Protein AF-A0A351VJM4-F1 (afdb_monomer)

pLDDT: mean 87.37, std 18.04, range [36.94, 98.62]

Secondary structure (DSSP, 8-state):
-------------------------PPPP-----HHHHTTT-HHHHHHHHHSSSTTSEEEHHHH--HHHHHHHHHH---BBTTT--B--GGGEEEEEE-SSEEEEEEE-TTTSSEEEBSEEEETTTTEEEE----S-HHHHT-

Radius of gyration: 31.88 Å; Cα contacts (8 Å, |Δi|>4): 190; chains: 1; bounding box: 53×41×110 Å

Mean predicted aligned error: 10.74 Å

Structure (mmCIF, N/CA/C/O backbone):
data_AF-A0A351VJM4-F1
#
_entry.id   AF-A0A351VJM4-F1
#
loop_
_atom_site.group_PDB
_atom_site.id
_atom_site.type_symbol
_atom_site.label_atom_id
_atom_site.label_alt_id
_atom_site.label_comp_id
_atom_site.label_asym_id
_atom_site.label_entity_id
_atom_site.label_seq_id
_atom_site.pdbx_PDB_ins_code
_atom_site.Cartn_x
_atom_site.Cartn_y
_atom_site.Cartn_z
_atom_site.occupancy
_atom_site.B_iso_or_equiv
_atom_site.auth_seq_id
_atom_site.auth_comp_id
_atom_site.auth_asym_id
_atom_site.auth_atom_id
_atom_site.pdbx_PDB_model_num
ATOM 1 N N . MET A 1 1 ? -35.613 25.166 -92.500 1.00 45.28 1 MET A N 1
ATOM 2 C CA . MET A 1 1 ? -34.575 24.267 -93.057 1.00 45.28 1 MET A CA 1
ATOM 3 C C . MET A 1 1 ? -33.289 25.054 -93.283 1.00 45.28 1 MET A C 1
ATOM 5 O O . MET A 1 1 ? -33.292 25.899 -94.163 1.00 45.28 1 MET A O 1
ATOM 9 N N . LYS A 1 2 ? -32.229 24.804 -92.500 1.00 36.94 2 LYS A N 1
ATOM 10 C CA . LYS A 1 2 ? -30.807 24.741 -92.918 1.00 36.94 2 LYS A CA 1
ATOM 11 C C . LYS A 1 2 ? -29.917 24.652 -91.672 1.00 36.94 2 LYS A C 1
ATOM 13 O O . LYS A 1 2 ? -30.017 25.469 -90.768 1.00 36.94 2 LYS A O 1
ATOM 18 N N . LYS A 1 3 ? -29.109 23.594 -91.640 1.00 46.22 3 LYS A N 1
ATOM 19 C CA . LYS A 1 3 ? -28.064 23.301 -90.654 1.00 46.22 3 LYS A CA 1
ATOM 20 C C . LYS A 1 3 ? -26.850 24.182 -90.947 1.00 46.22 3 LYS A C 1
ATOM 22 O O . LYS A 1 3 ? -26.531 24.304 -92.120 1.00 46.22 3 LYS A O 1
ATOM 27 N N . HIS A 1 4 ? -26.127 24.637 -89.926 1.00 42.38 4 HIS A N 1
ATOM 28 C CA . HIS A 1 4 ? -24.667 24.759 -89.978 1.00 42.38 4 HIS A CA 1
ATOM 29 C C . HIS A 1 4 ? -24.071 24.457 -88.601 1.00 42.38 4 HIS A C 1
ATOM 31 O O . HIS A 1 4 ? -24.724 24.572 -87.569 1.00 42.38 4 HIS A O 1
ATOM 37 N N . VAL A 1 5 ? -22.850 23.952 -88.660 1.00 42.00 5 VAL A N 1
ATOM 38 C CA . VAL A 1 5 ? -22.135 23.087 -87.729 1.00 42.00 5 VAL A CA 1
ATOM 39 C C . VAL A 1 5 ? -20.822 23.803 -87.413 1.00 42.00 5 VAL A C 1
ATOM 41 O O . VAL A 1 5 ? -20.161 24.203 -88.365 1.00 42.00 5 VAL A O 1
ATOM 44 N N . VAL A 1 6 ? -20.465 23.865 -86.117 1.00 41.97 6 VAL A N 1
ATOM 45 C CA . VAL A 1 6 ? -19.089 23.888 -85.543 1.00 41.97 6 VAL A CA 1
ATOM 46 C C . VAL A 1 6 ? -18.329 25.218 -85.806 1.00 41.97 6 VAL A C 1
ATOM 48 O O . VAL A 1 6 ? -18.546 25.878 -86.807 1.00 41.97 6 VAL A O 1
ATOM 51 N N . VAL A 1 7 ? -17.542 25.804 -84.896 1.00 39.06 7 VAL A N 1
ATOM 52 C CA . VAL A 1 7 ? -16.241 25.359 -84.373 1.00 39.06 7 VAL A CA 1
ATOM 53 C C . VAL A 1 7 ? -15.886 26.146 -83.094 1.00 39.06 7 VAL A C 1
ATOM 55 O O . VAL A 1 7 ? -16.098 27.348 -82.985 1.00 39.06 7 VAL A O 1
ATOM 58 N N . THR A 1 8 ? -15.316 25.392 -82.163 1.00 47.03 8 THR A N 1
ATOM 59 C CA . THR A 1 8 ? -14.544 25.655 -80.940 1.00 47.03 8 THR A CA 1
ATOM 60 C C . THR A 1 8 ? -13.615 26.884 -80.922 1.00 47.03 8 THR A C 1
ATOM 62 O O . THR A 1 8 ? -12.847 27.059 -81.859 1.00 47.03 8 THR A O 1
ATOM 65 N N . VAL A 1 9 ? -13.516 27.582 -79.776 1.00 46.16 9 VAL A N 1
ATOM 66 C CA . VAL A 1 9 ? -12.224 28.032 -79.199 1.00 46.16 9 VAL A CA 1
ATOM 67 C C . VAL A 1 9 ? -12.265 27.887 -77.671 1.00 46.16 9 VAL A C 1
ATOM 69 O O . VAL A 1 9 ? -13.208 28.306 -77.005 1.00 46.16 9 VAL A O 1
ATOM 72 N N . VAL A 1 10 ? -11.225 27.240 -77.151 1.00 47.00 10 VAL A N 1
ATOM 73 C CA . VAL A 1 10 ? -10.939 26.917 -75.750 1.00 47.00 10 VAL A CA 1
ATOM 74 C C . VAL A 1 10 ? -10.254 28.095 -75.051 1.00 47.00 10 VAL A C 1
ATOM 76 O O . VAL A 1 10 ? -9.299 28.637 -75.593 1.00 47.00 10 VAL A O 1
ATOM 79 N N . ALA A 1 11 ? -10.664 28.402 -73.820 1.00 44.66 11 ALA A N 1
ATOM 80 C CA . ALA A 1 11 ? -9.806 28.890 -72.729 1.00 44.66 11 ALA A CA 1
ATOM 81 C C . ALA A 1 11 ? -10.633 28.750 -71.432 1.00 44.66 11 ALA A C 1
ATOM 83 O O . ALA A 1 11 ? -11.644 29.416 -71.272 1.00 44.66 11 ALA A O 1
ATOM 84 N N . GLY A 1 12 ? -10.394 27.812 -70.519 1.00 48.81 12 GLY A N 1
ATOM 85 C CA . GLY A 1 12 ? -9.099 27.414 -69.985 1.00 48.81 12 GLY A CA 1
ATOM 86 C C . GLY A 1 12 ? -8.881 28.098 -68.634 1.00 48.81 12 GLY A C 1
ATOM 87 O O . GLY A 1 12 ? -7.997 28.931 -68.519 1.00 48.81 12 GLY A O 1
ATOM 88 N N . ALA A 1 13 ? -9.706 27.777 -67.633 1.00 50.81 13 ALA A N 1
ATOM 89 C CA . ALA A 1 13 ? -9.439 28.091 -66.228 1.00 50.81 13 ALA A CA 1
ATOM 90 C C . ALA A 1 13 ? -10.219 27.123 -65.320 1.00 50.81 13 ALA A C 1
ATOM 92 O O . ALA A 1 13 ? -11.156 27.502 -64.622 1.00 50.81 13 ALA A O 1
ATOM 93 N N . LEU A 1 14 ? -9.837 25.841 -65.347 1.00 45.06 14 LEU A N 1
ATOM 94 C CA . LEU A 1 14 ? -10.138 24.935 -64.240 1.00 45.06 14 LEU A CA 1
ATOM 95 C C . LEU A 1 14 ? -9.259 25.380 -63.062 1.00 45.06 14 LEU A C 1
ATOM 97 O O . LEU A 1 14 ? -8.125 24.927 -62.915 1.00 45.06 14 LEU A O 1
ATOM 101 N N . MET A 1 15 ? -9.754 26.297 -62.231 1.00 55.19 15 MET A N 1
ATOM 102 C CA . MET A 1 15 ? -9.206 26.442 -60.887 1.00 55.19 15 MET A CA 1
ATOM 103 C C . MET A 1 15 ? -9.663 25.224 -60.086 1.00 55.19 15 MET A C 1
ATOM 105 O O . MET A 1 15 ? -10.722 25.234 -59.460 1.00 55.19 15 MET A O 1
ATOM 109 N N . LEU A 1 16 ? -8.871 24.147 -60.144 1.00 53.44 16 LEU A N 1
ATOM 110 C CA . LEU A 1 16 ? -8.904 23.126 -59.106 1.00 53.44 16 LEU A CA 1
ATOM 111 C C . LEU A 1 16 ? -8.597 23.836 -57.786 1.00 53.44 16 LEU A C 1
ATOM 113 O O . LEU A 1 16 ? -7.452 24.189 -57.507 1.00 53.44 16 LEU A O 1
ATOM 117 N N . GLY A 1 17 ? -9.643 24.062 -56.995 1.00 55.53 17 GLY A N 1
ATOM 118 C CA . GLY A 1 17 ? -9.540 24.443 -55.597 1.00 55.53 17 GLY A CA 1
ATOM 119 C C . GLY A 1 17 ? -8.838 23.328 -54.837 1.00 55.53 17 GLY A C 1
ATOM 120 O O . GLY A 1 17 ? -9.470 22.415 -54.316 1.00 55.53 17 GLY A O 1
ATOM 121 N N . MET A 1 18 ? -7.514 23.386 -54.804 1.00 56.50 18 MET A N 1
ATOM 122 C CA . MET A 1 18 ? -6.697 22.514 -53.983 1.00 56.50 18 MET A CA 1
ATOM 123 C C . MET A 1 18 ? -6.681 23.123 -52.582 1.00 56.50 18 MET A C 1
ATOM 125 O O . MET A 1 18 ? -5.778 23.867 -52.207 1.00 56.50 18 MET A O 1
ATOM 129 N N . THR A 1 19 ? -7.743 22.865 -51.818 1.00 59.50 19 THR A N 1
ATOM 130 C CA . THR A 1 19 ? -7.747 23.125 -50.380 1.00 59.50 19 THR A CA 1
ATOM 131 C C . THR A 1 19 ? -6.677 22.242 -49.758 1.00 59.50 19 THR A C 1
ATOM 133 O O . THR A 1 19 ? -6.881 21.044 -49.561 1.00 59.50 19 THR A O 1
ATOM 136 N N . VAL A 1 20 ? -5.512 22.824 -49.479 1.00 60.88 20 VAL A N 1
ATOM 137 C CA . VAL A 1 20 ? -4.500 22.192 -48.640 1.00 60.88 20 VAL A CA 1
ATOM 138 C C . VAL A 1 20 ? -5.097 22.128 -47.240 1.00 60.88 20 VAL A C 1
ATOM 140 O O . VAL A 1 20 ? -5.076 23.101 -46.491 1.00 60.88 20 VAL A O 1
ATOM 143 N N . VAL A 1 21 ? -5.692 20.986 -46.897 1.00 62.12 21 VAL A N 1
ATOM 144 C CA . VAL A 1 21 ? -6.008 20.676 -45.507 1.00 62.12 21 VAL A CA 1
ATOM 145 C C . VAL A 1 21 ? -4.660 20.460 -44.835 1.00 62.12 21 VAL A C 1
ATOM 147 O O . VAL A 1 21 ? -4.053 19.397 -44.953 1.00 62.12 21 VAL A O 1
ATOM 150 N N . ALA A 1 22 ? -4.145 21.502 -44.187 1.00 61.88 22 ALA A N 1
ATOM 151 C CA . ALA A 1 22 ? -3.037 21.356 -43.265 1.00 61.88 22 ALA A CA 1
ATOM 152 C C . ALA A 1 22 ? -3.522 20.441 -42.135 1.00 61.88 22 ALA A C 1
ATOM 154 O O . ALA A 1 22 ? -4.208 20.882 -41.213 1.00 61.88 22 ALA A O 1
ATOM 155 N N . SER A 1 23 ? -3.210 19.147 -42.227 1.00 61.41 23 SER A N 1
ATOM 156 C CA . SER A 1 23 ? -3.306 18.250 -41.083 1.00 61.41 23 SER A CA 1
ATOM 157 C C . SER A 1 23 ? -2.335 18.778 -40.041 1.00 61.41 23 SER A C 1
ATOM 159 O O . SER A 1 23 ? -1.131 18.540 -40.119 1.00 61.41 23 SER A O 1
ATOM 161 N N . ALA A 1 24 ? -2.857 19.534 -39.078 1.00 63.84 24 ALA A N 1
ATOM 162 C CA . ALA A 1 24 ? -2.156 19.796 -37.839 1.00 63.84 24 ALA A CA 1
ATOM 163 C C . ALA A 1 24 ? -1.898 18.430 -37.197 1.00 63.84 24 ALA A C 1
ATOM 165 O O . ALA A 1 24 ? -2.798 17.825 -36.613 1.00 63.84 24 ALA A O 1
ATOM 166 N N . ALA A 1 25 ? -0.687 17.901 -37.378 1.00 64.56 25 ALA A N 1
ATOM 167 C CA . ALA A 1 25 ? -0.248 16.720 -36.665 1.00 64.56 25 ALA A CA 1
ATOM 168 C C . ALA A 1 25 ? -0.390 17.039 -35.175 1.00 64.56 25 ALA A C 1
ATOM 170 O O . ALA A 1 25 ? 0.302 17.916 -34.654 1.00 64.56 25 ALA A O 1
ATOM 171 N N . LYS A 1 26 ? -1.343 16.382 -34.500 1.00 64.62 26 LYS A N 1
ATOM 172 C CA . LYS A 1 26 ? -1.439 16.445 -33.042 1.00 64.62 26 LYS A CA 1
ATOM 173 C C . LYS A 1 26 ? -0.068 16.058 -32.505 1.00 64.62 26 LYS A C 1
ATOM 175 O O . LYS A 1 26 ? 0.420 14.970 -32.809 1.00 64.62 26 LYS A O 1
ATOM 180 N N . ALA A 1 27 ? 0.552 16.956 -31.742 1.00 64.75 27 ALA A N 1
ATOM 181 C CA . ALA A 1 27 ? 1.753 16.617 -30.998 1.00 64.75 27 ALA A CA 1
ATOM 182 C C . ALA A 1 27 ? 1.457 15.340 -30.192 1.00 64.75 27 ALA A C 1
ATOM 184 O O . ALA A 1 27 ? 0.376 15.263 -29.595 1.00 64.75 27 ALA A O 1
ATO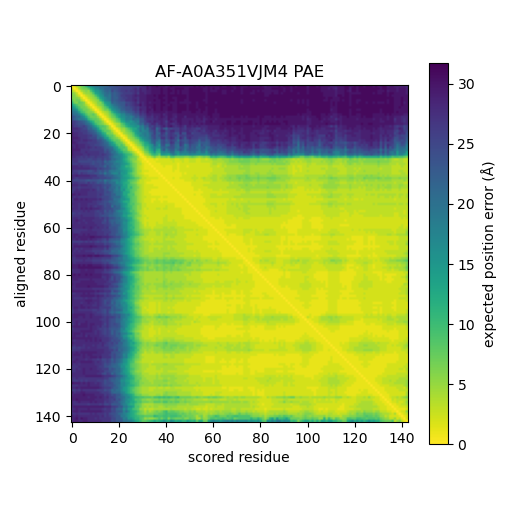M 185 N N . PRO A 1 28 ? 2.351 14.335 -30.203 1.00 65.75 28 PRO A N 1
ATOM 186 C CA . PRO A 1 28 ? 2.103 13.096 -29.488 1.00 65.75 28 PRO A CA 1
ATOM 187 C C . PRO A 1 28 ? 1.850 13.439 -28.022 1.00 65.75 28 PRO A C 1
ATOM 189 O O . PRO A 1 28 ? 2.679 14.077 -27.364 1.00 65.75 28 PRO A O 1
ATOM 192 N N . GLN A 1 29 ? 0.672 13.067 -27.523 1.00 70.00 29 GLN A N 1
ATOM 193 C CA . GLN A 1 29 ? 0.409 13.145 -26.097 1.00 70.00 29 GLN A CA 1
ATOM 194 C C . GLN A 1 29 ? 1.445 12.268 -25.400 1.00 70.00 29 GLN A C 1
ATOM 196 O O . GLN A 1 29 ? 1.771 11.177 -25.864 1.00 70.00 29 GLN A O 1
ATOM 201 N N . LYS A 1 30 ? 2.026 12.781 -24.312 1.00 78.69 30 LYS A N 1
ATOM 202 C CA . LYS A 1 30 ? 2.930 11.990 -23.480 1.00 78.69 30 LYS A CA 1
ATOM 203 C C . LYS A 1 30 ? 2.107 10.864 -22.868 1.00 78.69 30 LYS A C 1
ATOM 205 O O . LYS A 1 30 ? 1.383 11.077 -21.901 1.00 78.69 30 LYS A O 1
ATOM 210 N N . GLU A 1 31 ? 2.188 9.696 -23.482 1.00 88.31 31 GLU A N 1
ATOM 211 C CA . GLU A 1 31 ? 1.502 8.495 -23.037 1.00 88.31 31 GLU A CA 1
ATOM 212 C C . GLU A 1 31 ? 2.400 7.718 -22.076 1.00 88.31 31 GLU A C 1
ATOM 214 O O . GLU A 1 31 ? 3.597 7.540 -22.305 1.00 88.31 31 GLU A O 1
ATOM 219 N N . TYR A 1 32 ? 1.819 7.255 -20.971 1.00 90.31 32 TYR A N 1
ATOM 220 C CA . TYR A 1 32 ? 2.491 6.332 -20.069 1.00 90.31 32 TYR A CA 1
ATOM 221 C C . TYR A 1 32 ? 2.386 4.915 -20.640 1.00 90.31 32 TYR A C 1
ATOM 223 O O . TYR A 1 32 ? 1.308 4.329 -20.655 1.00 90.31 32 TYR A O 1
ATOM 231 N N . THR A 1 33 ? 3.502 4.351 -21.101 1.00 92.81 33 THR A N 1
ATOM 232 C CA . THR A 1 33 ? 3.524 3.043 -21.786 1.00 92.81 33 THR A CA 1
ATOM 233 C C . THR A 1 33 ? 3.609 1.843 -20.839 1.00 92.81 33 THR A C 1
ATOM 235 O O . THR A 1 33 ? 3.542 0.697 -21.279 1.00 92.81 33 THR A O 1
ATOM 238 N N . GLY A 1 34 ? 3.756 2.090 -19.533 1.00 93.88 34 GLY A N 1
ATOM 239 C CA . GLY A 1 34 ? 3.980 1.058 -18.524 1.00 93.88 34 GLY A CA 1
ATOM 240 C C . GLY A 1 34 ? 5.419 0.532 -18.505 1.00 93.88 34 GLY A C 1
ATOM 241 O O . GLY A 1 34 ? 6.110 0.473 -19.513 1.00 93.88 34 GLY A O 1
ATOM 242 N N . SER A 1 35 ? 5.889 0.114 -17.331 1.00 95.31 35 SER A N 1
ATOM 243 C CA . SER A 1 35 ? 7.262 -0.396 -17.160 1.00 95.31 35 SER A CA 1
ATOM 244 C C . SER A 1 35 ? 7.545 -1.702 -17.916 1.00 95.31 35 SER A C 1
ATOM 246 O O . SER A 1 35 ? 8.685 -1.956 -18.297 1.00 95.31 35 SER A O 1
ATOM 248 N N . GLU A 1 36 ? 6.522 -2.523 -18.169 1.00 96.38 36 GLU A N 1
ATOM 249 C CA . GLU A 1 36 ? 6.660 -3.782 -18.915 1.00 96.38 36 GLU A CA 1
ATOM 250 C C . GLU A 1 36 ? 7.117 -3.554 -20.363 1.00 96.38 36 GLU A C 1
ATOM 252 O O . GLU A 1 36 ? 7.871 -4.369 -20.896 1.00 96.38 36 GLU A O 1
ATOM 257 N N . SER A 1 37 ? 6.741 -2.431 -20.994 1.00 96.06 37 SER A N 1
ATOM 258 C CA . SER A 1 37 ? 7.178 -2.122 -22.363 1.00 96.06 37 SER A CA 1
ATOM 259 C C . SER A 1 37 ? 8.696 -1.949 -22.455 1.00 96.06 37 SER A C 1
ATOM 261 O O . SER A 1 37 ? 9.298 -2.239 -23.487 1.00 96.06 37 SER A O 1
ATOM 263 N N . CYS A 1 38 ? 9.329 -1.507 -21.364 1.00 96.50 38 CYS A N 1
ATOM 264 C CA . CYS A 1 38 ? 10.764 -1.249 -21.291 1.00 96.50 38 CYS A CA 1
ATOM 265 C C . CYS A 1 38 ? 11.589 -2.546 -21.264 1.00 96.50 38 CYS A C 1
ATOM 267 O O . CYS A 1 38 ? 12.721 -2.569 -21.747 1.00 96.50 38 CYS A O 1
ATOM 269 N N . LYS A 1 39 ? 11.017 -3.641 -20.743 1.00 97.62 39 LYS A N 1
ATOM 270 C CA . LYS A 1 39 ? 11.704 -4.922 -20.509 1.00 97.62 39 LYS A CA 1
ATOM 271 C C . LYS A 1 39 ? 12.348 -5.508 -21.766 1.00 97.62 39 LYS A C 1
ATOM 273 O O . LYS A 1 39 ? 13.391 -6.145 -21.669 1.00 97.62 39 LYS A O 1
ATOM 278 N N . LYS A 1 40 ? 11.735 -5.310 -22.939 1.00 96.12 40 LYS A N 1
ATOM 279 C CA . LYS A 1 40 ? 12.209 -5.893 -24.206 1.00 96.12 40 LYS A CA 1
ATOM 280 C C . LYS A 1 40 ? 13.615 -5.415 -24.585 1.00 96.12 40 LYS A C 1
ATOM 282 O O . LYS A 1 40 ? 14.377 -6.200 -25.139 1.00 96.12 40 LYS A O 1
ATOM 287 N N . CYS A 1 41 ? 13.937 -4.155 -24.294 1.00 98.19 41 CYS A N 1
ATOM 288 C CA . CYS A 1 41 ? 15.230 -3.549 -24.626 1.00 98.19 41 CYS A CA 1
ATOM 289 C C . CYS A 1 41 ? 16.129 -3.349 -23.394 1.00 98.19 41 CYS A C 1
ATOM 291 O O . CYS A 1 41 ? 17.344 -3.332 -23.538 1.00 98.19 41 CYS A O 1
ATOM 293 N N . HIS A 1 42 ? 15.543 -3.226 -22.198 1.00 98.19 42 HIS A N 1
ATOM 294 C CA . HIS A 1 42 ? 16.239 -2.947 -20.934 1.00 98.19 42 HIS A CA 1
ATOM 295 C C . HIS A 1 42 ? 16.003 -4.068 -19.918 1.00 98.19 42 HIS A C 1
ATOM 297 O O . HIS A 1 42 ? 15.393 -3.864 -18.867 1.00 98.19 42 HIS A O 1
ATOM 303 N N . ALA A 1 43 ? 16.393 -5.293 -20.273 1.00 98.12 43 ALA A N 1
ATOM 304 C CA . ALA A 1 43 ? 16.064 -6.479 -19.485 1.00 98.12 43 ALA A CA 1
ATOM 305 C C . ALA A 1 43 ? 16.734 -6.479 -18.098 1.00 98.12 43 ALA A C 1
ATOM 307 O O . ALA A 1 43 ? 16.071 -6.789 -17.105 1.00 98.12 43 ALA A O 1
ATOM 308 N N . GLU A 1 44 ? 18.010 -6.093 -18.015 1.00 98.00 44 GLU A N 1
ATOM 309 C CA . GLU A 1 44 ? 18.779 -6.098 -16.763 1.00 98.00 44 GLU A CA 1
ATOM 310 C C . GLU A 1 44 ? 18.339 -4.974 -15.813 1.00 98.00 44 GLU A C 1
ATOM 312 O O . GLU A 1 44 ? 18.117 -5.205 -14.618 1.00 98.00 44 GLU A O 1
ATOM 317 N N . GLU A 1 45 ? 18.111 -3.766 -16.333 1.00 98.19 45 GLU A N 1
ATOM 318 C CA . GLU A 1 45 ? 17.568 -2.653 -15.551 1.00 98.19 45 GLU A CA 1
ATOM 319 C C . GLU A 1 45 ? 16.153 -2.971 -15.077 1.00 98.19 45 GLU A C 1
ATOM 321 O O . GLU A 1 45 ? 15.834 -2.775 -13.905 1.00 98.19 45 GLU A O 1
ATOM 326 N N . TYR A 1 46 ? 15.305 -3.511 -15.959 1.00 98.19 46 TYR A N 1
ATOM 327 C CA . TYR A 1 46 ? 13.957 -3.923 -15.583 1.00 98.19 46 TYR A CA 1
ATOM 328 C C . TYR A 1 46 ? 14.004 -4.970 -14.464 1.00 98.19 46 TYR A C 1
ATOM 330 O O . TYR A 1 46 ? 13.274 -4.837 -13.483 1.00 98.19 46 TYR A O 1
ATOM 338 N N . LYS A 1 47 ? 14.872 -5.985 -14.569 1.00 97.62 47 LYS A N 1
ATOM 339 C CA . LYS A 1 47 ? 15.016 -7.041 -13.556 1.00 97.62 47 LYS A CA 1
ATOM 340 C C . LYS A 1 47 ? 15.407 -6.462 -12.195 1.00 97.62 47 LYS A C 1
ATOM 342 O O . LYS A 1 47 ? 14.697 -6.676 -11.213 1.00 97.62 47 LYS A O 1
ATOM 347 N N . THR A 1 48 ? 16.481 -5.677 -12.142 1.00 97.88 48 THR A N 1
ATOM 348 C CA . THR A 1 48 ? 16.968 -5.064 -10.892 1.00 97.88 48 THR A CA 1
ATOM 349 C C . THR A 1 48 ? 15.957 -4.076 -10.298 1.00 97.88 48 THR A C 1
ATOM 351 O O . THR A 1 48 ? 15.687 -4.090 -9.093 1.00 97.88 48 THR A O 1
ATOM 354 N N . TRP A 1 49 ? 15.302 -3.263 -11.133 1.00 97.81 49 TRP A N 1
ATOM 355 C CA . TRP A 1 49 ? 14.237 -2.357 -10.703 1.00 97.81 49 TRP A CA 1
ATOM 356 C C . TRP A 1 49 ? 13.024 -3.111 -10.148 1.00 97.81 49 TRP A C 1
ATOM 358 O O . TRP A 1 49 ? 12.506 -2.745 -9.085 1.00 97.81 49 TRP A O 1
ATOM 368 N N . LYS A 1 50 ? 12.579 -4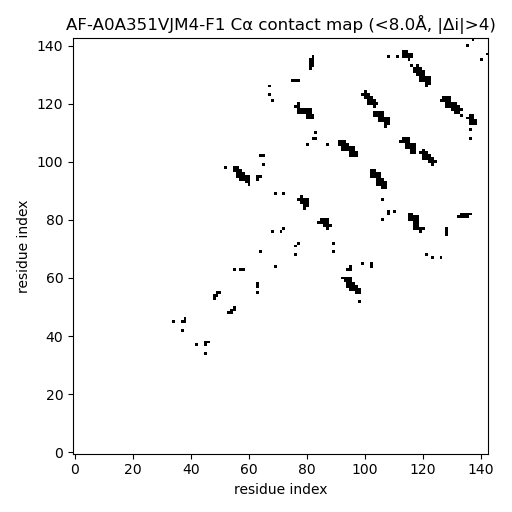.181 -10.818 1.00 96.25 50 LYS A N 1
ATOM 369 C CA . LYS A 1 50 ? 11.431 -4.999 -10.397 1.00 96.25 50 LYS A CA 1
ATOM 370 C C . LYS A 1 50 ? 11.677 -5.674 -9.047 1.00 96.25 50 LYS A C 1
ATOM 372 O O . LYS A 1 50 ? 10.737 -5.930 -8.298 1.00 96.25 50 LYS A O 1
ATOM 377 N N . GLU A 1 51 ? 12.934 -5.916 -8.691 1.00 94.94 51 GLU A N 1
ATOM 378 C CA . GLU A 1 51 ? 13.313 -6.446 -7.381 1.00 94.94 51 GLU A CA 1
ATOM 379 C C . GLU A 1 51 ? 13.379 -5.371 -6.282 1.00 94.94 51 GLU A C 1
ATOM 381 O O . GLU A 1 51 ? 13.177 -5.691 -5.104 1.00 94.94 51 GLU A O 1
ATOM 386 N N . SER A 1 52 ? 13.574 -4.103 -6.650 1.00 95.62 52 SER A N 1
ATOM 387 C CA . SER A 1 52 ? 13.675 -2.980 -5.712 1.00 95.62 52 SER A CA 1
ATOM 388 C C . SER A 1 52 ? 12.370 -2.683 -4.957 1.00 95.62 52 SER A C 1
ATOM 390 O O . SER A 1 52 ? 11.276 -3.090 -5.345 1.00 95.62 52 SER A O 1
ATOM 392 N N . TYR A 1 53 ? 12.459 -1.907 -3.873 1.00 95.12 53 TYR A N 1
ATOM 393 C CA . TYR A 1 53 ? 11.260 -1.421 -3.180 1.00 95.12 53 TYR A CA 1
ATOM 394 C C . TYR A 1 53 ? 10.513 -0.331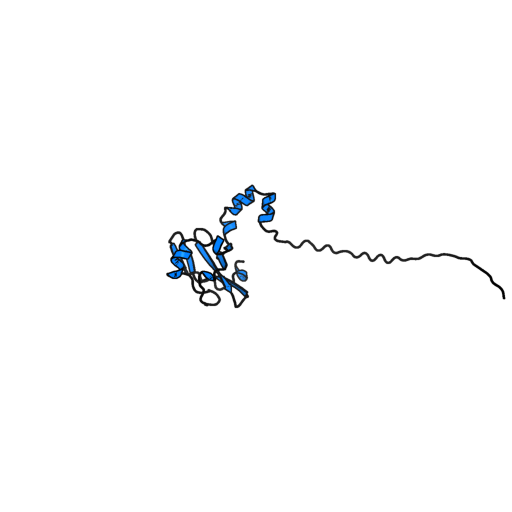 -3.951 1.00 95.12 53 TYR A C 1
ATOM 396 O O . TYR A 1 53 ? 9.326 -0.141 -3.697 1.00 95.12 53 TYR A O 1
ATOM 404 N N . HIS A 1 54 ? 11.163 0.350 -4.900 1.00 94.88 54 HIS A N 1
ATOM 405 C CA . HIS A 1 54 ? 10.514 1.380 -5.711 1.00 94.88 54 HIS A CA 1
ATOM 406 C C . HIS A 1 54 ? 9.394 0.786 -6.567 1.00 94.88 54 HIS A C 1
ATOM 408 O O . HIS A 1 54 ? 8.278 1.294 -6.556 1.00 94.88 54 HIS A O 1
ATOM 414 N N . SER A 1 55 ? 9.649 -0.344 -7.229 1.00 95.38 55 SER A N 1
ATOM 415 C CA . SER A 1 55 ? 8.640 -1.047 -8.037 1.00 95.38 55 SER A CA 1
ATOM 416 C C . SER A 1 55 ? 7.536 -1.710 -7.205 1.00 95.38 55 SER A C 1
ATOM 418 O O . SER A 1 55 ? 6.505 -2.106 -7.741 1.00 95.38 55 SER A O 1
ATOM 420 N N . LYS A 1 56 ? 7.743 -1.831 -5.888 1.00 95.12 56 LYS A N 1
ATOM 421 C CA . LYS A 1 56 ? 6.857 -2.534 -4.948 1.00 95.12 56 LYS A CA 1
ATOM 422 C C . LYS A 1 56 ? 6.107 -1.595 -4.004 1.00 95.12 56 LYS A C 1
ATOM 424 O O . LYS A 1 56 ? 5.439 -2.094 -3.097 1.00 95.12 56 LYS A O 1
ATOM 429 N N . MET A 1 57 ? 6.226 -0.278 -4.198 1.00 96.75 57 MET A N 1
ATOM 430 C CA . MET A 1 57 ? 5.678 0.731 -3.289 1.00 96.75 57 MET A CA 1
ATOM 431 C C . MET A 1 57 ? 4.151 0.700 -3.224 1.00 96.75 57 MET A C 1
ATOM 433 O O . MET A 1 57 ? 3.602 0.850 -2.141 1.00 96.75 57 MET A O 1
ATOM 437 N N . VAL A 1 58 ? 3.468 0.497 -4.351 1.00 97.06 58 VAL A N 1
ATOM 438 C CA . VAL A 1 58 ? 2.006 0.366 -4.404 1.00 97.06 58 VAL A CA 1
ATOM 439 C C . VAL A 1 58 ? 1.686 -0.947 -5.094 1.00 97.06 58 VAL A C 1
ATOM 441 O O . VAL A 1 58 ? 2.082 -1.167 -6.236 1.00 97.06 58 VAL A O 1
ATOM 444 N N . ARG A 1 59 ? 1.008 -1.847 -4.386 1.00 97.25 59 ARG A N 1
ATOM 445 C CA . ARG A 1 59 ? 0.641 -3.173 -4.893 1.00 97.25 59 ARG A CA 1
ATOM 446 C C . ARG A 1 59 ? -0.807 -3.470 -4.565 1.00 97.25 59 ARG A C 1
ATOM 448 O O . ARG A 1 59 ? -1.326 -2.953 -3.576 1.00 97.25 59 ARG A O 1
ATOM 455 N N . LYS A 1 60 ? -1.456 -4.313 -5.370 1.00 98.12 60 LYS A N 1
ATOM 456 C CA . LYS A 1 60 ? -2.744 -4.894 -4.981 1.00 98.12 60 LYS A CA 1
ATOM 457 C C . LYS A 1 60 ? -2.579 -5.630 -3.656 1.00 98.12 60 LYS A C 1
ATOM 459 O O . LYS A 1 60 ? -1.489 -6.121 -3.354 1.00 98.12 60 LYS A O 1
ATOM 464 N N . LYS A 1 61 ? -3.651 -5.682 -2.861 1.00 97.88 61 LYS A N 1
ATOM 465 C CA . LYS A 1 61 ? -3.646 -6.354 -1.554 1.00 97.88 61 LYS A CA 1
ATOM 466 C C . LYS A 1 61 ? -3.007 -7.740 -1.632 1.00 97.88 61 LYS A C 1
ATOM 468 O O . LYS A 1 61 ? -2.047 -7.996 -0.910 1.00 97.88 61 LYS A O 1
ATOM 473 N N . ASP A 1 62 ? -3.483 -8.574 -2.548 1.00 96.56 62 ASP A N 1
ATOM 474 C CA . ASP A 1 62 ? -3.106 -9.988 -2.605 1.00 96.56 62 ASP A CA 1
ATOM 475 C C . ASP A 1 62 ? -1.645 -10.204 -3.046 1.00 96.56 62 ASP A C 1
ATOM 477 O O . ASP A 1 62 ? -1.005 -11.158 -2.613 1.00 96.56 62 ASP A O 1
ATOM 481 N N . ASP A 1 63 ? -1.066 -9.262 -3.798 1.00 96.19 63 ASP A N 1
ATOM 482 C CA . ASP A 1 63 ? 0.349 -9.293 -4.212 1.00 96.19 63 ASP A CA 1
ATOM 483 C C . ASP A 1 63 ? 1.301 -8.699 -3.156 1.00 96.19 63 ASP A C 1
ATOM 485 O O . ASP A 1 63 ? 2.532 -8.828 -3.223 1.00 96.19 63 ASP A O 1
ATOM 489 N N . GLY A 1 64 ? 0.744 -7.896 -2.249 1.00 96.06 64 GLY A N 1
ATOM 490 C CA . GLY A 1 64 ? 1.489 -6.903 -1.488 1.00 96.06 64 GLY A CA 1
ATOM 491 C C . GLY A 1 64 ? 1.525 -7.134 0.011 1.00 96.06 64 GLY A C 1
ATOM 492 O O . GLY A 1 64 ? 2.511 -6.765 0.656 1.00 96.06 64 GLY A O 1
ATOM 493 N N . ILE A 1 65 ? 0.451 -7.684 0.567 1.00 98.00 65 ILE A N 1
ATOM 494 C CA . ILE A 1 65 ? 0.183 -7.658 2.000 1.00 98.00 65 ILE A CA 1
ATOM 495 C C . ILE A 1 65 ? 1.120 -8.578 2.786 1.00 98.00 65 ILE A C 1
ATOM 497 O O . ILE A 1 65 ? 1.401 -9.709 2.399 1.00 98.00 65 ILE A O 1
ATOM 501 N N . LEU A 1 66 ? 1.638 -8.086 3.912 1.00 98.12 66 LEU A N 1
ATOM 502 C CA . LEU A 1 66 ? 2.497 -8.890 4.779 1.00 98.12 66 LEU A CA 1
ATOM 503 C C . LEU A 1 66 ? 1.668 -9.888 5.589 1.00 98.12 66 LEU A C 1
ATOM 505 O O . LEU A 1 66 ? 0.613 -9.555 6.119 1.00 98.12 66 LEU A O 1
ATOM 509 N N . LYS A 1 67 ? 2.210 -11.088 5.805 1.00 97.38 67 LYS A N 1
ATOM 510 C CA . LYS A 1 67 ? 1.588 -12.114 6.658 1.00 97.38 67 LYS A CA 1
ATOM 511 C C . LYS A 1 67 ? 1.214 -11.582 8.051 1.00 97.38 67 LYS A C 1
ATOM 513 O O . LYS A 1 67 ? 0.086 -11.763 8.491 1.00 97.38 67 LYS A O 1
ATOM 518 N N . GLY A 1 68 ? 2.112 -10.824 8.687 1.00 97.31 68 GLY A N 1
ATOM 519 C CA . GLY A 1 68 ? 1.853 -10.232 10.006 1.00 97.31 68 GLY A CA 1
ATOM 520 C C . GLY A 1 68 ? 0.718 -9.199 10.032 1.00 97.31 68 GLY A C 1
ATOM 521 O O . GLY A 1 68 ? 0.109 -9.008 11.080 1.00 97.31 68 GLY A O 1
ATOM 522 N N . VAL A 1 69 ? 0.399 -8.565 8.895 1.00 98.19 69 VAL A N 1
ATOM 523 C CA . VAL A 1 69 ? -0.789 -7.702 8.762 1.00 98.19 69 VAL A CA 1
ATOM 524 C C . VAL A 1 69 ? -2.047 -8.554 8.857 1.00 98.19 69 VAL A C 1
ATOM 526 O O . VAL A 1 69 ? -2.937 -8.228 9.634 1.00 9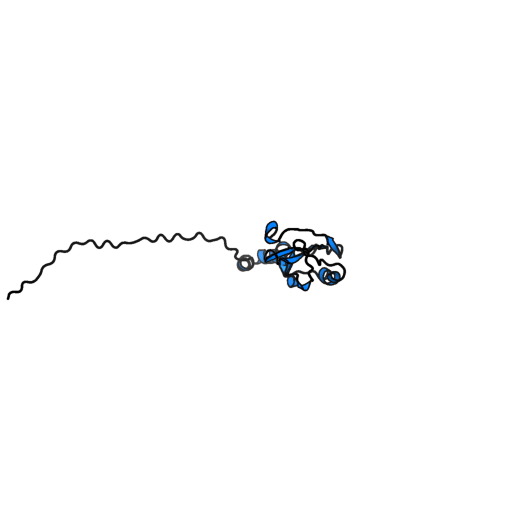8.19 69 VAL A O 1
ATOM 529 N N . VAL A 1 70 ? -2.102 -9.655 8.101 1.00 98.00 70 VAL A N 1
ATOM 530 C CA . VAL A 1 70 ? -3.255 -10.566 8.071 1.00 98.00 70 VAL A CA 1
ATOM 531 C C . VAL A 1 70 ? -3.488 -11.190 9.447 1.00 98.00 70 VAL A C 1
ATOM 533 O O . VAL A 1 70 ? -4.599 -11.136 9.966 1.00 98.00 70 VAL A O 1
ATOM 536 N N . GLU A 1 71 ? -2.432 -11.709 10.073 1.00 97.69 71 GLU A N 1
ATOM 537 C CA . GLU A 1 71 ? -2.503 -12.372 11.382 1.00 97.69 71 GLU A CA 1
ATOM 538 C C . GLU A 1 71 ? -2.986 -11.445 12.503 1.00 97.69 71 GLU A C 1
ATOM 540 O O . GLU A 1 71 ? -3.693 -11.878 13.409 1.00 97.69 71 GLU A O 1
ATOM 545 N N . LYS A 1 72 ? -2.614 -10.160 12.457 1.00 97.25 72 LYS A N 1
ATOM 546 C CA . LYS A 1 72 ? -2.898 -9.196 13.533 1.00 97.25 72 LYS A CA 1
ATOM 547 C C . LYS A 1 72 ? -4.081 -8.282 13.245 1.00 97.25 72 LYS A C 1
ATOM 549 O O . LYS A 1 72 ? -4.403 -7.437 14.084 1.00 97.25 72 LYS A O 1
ATOM 554 N N . TRP A 1 73 ? -4.725 -8.426 12.086 1.00 97.75 73 TRP A N 1
ATOM 555 C CA . TRP A 1 73 ? -5.823 -7.549 11.684 1.00 97.75 73 TRP A CA 1
ATOM 556 C C . TRP A 1 73 ? -7.003 -7.635 12.648 1.00 97.75 73 TRP A C 1
ATOM 558 O O . TRP A 1 73 ? -7.513 -6.612 13.090 1.00 97.75 73 TRP A O 1
ATOM 568 N N . ALA A 1 74 ? -7.424 -8.851 13.004 1.00 95.31 74 ALA A N 1
ATOM 569 C CA . ALA A 1 74 ? -8.600 -9.062 13.846 1.00 95.31 74 ALA A CA 1
ATOM 570 C C . ALA A 1 74 ? -8.420 -8.560 15.289 1.00 95.31 74 ALA A C 1
ATOM 572 O O . ALA A 1 74 ? -9.411 -8.281 15.955 1.00 95.31 74 ALA A O 1
ATOM 573 N N . ALA A 1 75 ? -7.177 -8.446 15.768 1.00 94.50 75 ALA A N 1
ATOM 574 C CA . ALA A 1 75 ? -6.890 -8.023 17.134 1.00 94.50 75 ALA A CA 1
ATOM 575 C C . ALA A 1 75 ? -7.008 -6.502 17.314 1.00 94.50 75 ALA A C 1
ATOM 577 O O . ALA A 1 75 ? -7.656 -6.045 18.247 1.00 94.50 75 ALA A O 1
ATOM 578 N N . ASP A 1 76 ? -6.357 -5.726 16.442 1.00 94.25 76 ASP A N 1
ATOM 579 C CA . ASP A 1 76 ? -6.318 -4.257 16.550 1.00 94.25 76 ASP 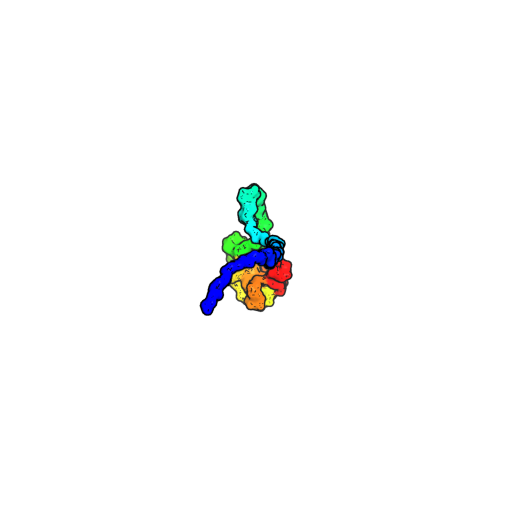A CA 1
ATOM 580 C C . ASP A 1 76 ? -5.989 -3.573 15.205 1.00 94.25 76 ASP A C 1
ATOM 582 O O . ASP A 1 76 ? -5.382 -2.499 15.143 1.00 94.25 76 ASP A O 1
ATOM 586 N N . GLY A 1 77 ? -6.343 -4.224 14.095 1.00 95.31 77 GLY A N 1
ATOM 587 C CA . GLY A 1 77 ? -6.092 -3.722 12.750 1.00 95.31 77 GLY A CA 1
ATOM 588 C C . GLY A 1 77 ? -6.774 -2.382 12.458 1.00 95.31 77 GLY A C 1
ATOM 589 O O . GLY A 1 77 ? -7.629 -1.912 13.212 1.00 95.31 77 GLY A O 1
ATOM 590 N N . PRO A 1 78 ? -6.395 -1.728 11.355 1.00 97.31 78 PRO A N 1
ATOM 591 C CA . PRO A 1 78 ? -7.057 -0.514 10.922 1.00 97.31 78 PRO A CA 1
ATOM 592 C C . PRO A 1 78 ? -8.460 -0.852 10.417 1.00 97.31 78 PRO A C 1
ATOM 594 O O . PRO A 1 78 ? -8.605 -1.525 9.401 1.00 97.31 78 PRO A O 1
ATOM 597 N N . THR A 1 79 ? -9.493 -0.377 11.108 1.00 96.69 79 THR A N 1
ATOM 598 C CA . THR A 1 79 ? -10.883 -0.573 10.673 1.00 96.69 79 THR A CA 1
ATOM 599 C C . THR A 1 79 ? -11.543 0.716 10.223 1.00 96.69 79 THR A C 1
ATOM 601 O O . THR A 1 79 ? -12.601 0.649 9.630 1.00 96.69 79 THR A O 1
ATOM 604 N N . LYS A 1 80 ? -10.937 1.893 10.417 1.00 98.19 80 LYS A N 1
ATOM 605 C CA . LYS A 1 80 ? -11.579 3.172 10.073 1.00 98.19 80 LYS A CA 1
ATOM 606 C C . LYS A 1 80 ? -10.914 3.844 8.885 1.00 98.19 80 LYS A C 1
ATOM 608 O O . LYS A 1 80 ? -9.695 4.009 8.880 1.00 98.19 80 LYS A O 1
ATOM 613 N N . GLY A 1 81 ? -11.709 4.282 7.912 1.00 98.19 81 GLY A N 1
ATOM 614 C CA . GLY A 1 81 ? -11.255 5.181 6.851 1.00 98.19 81 GLY A CA 1
ATOM 615 C C . GLY A 1 81 ? -10.960 6.571 7.410 1.00 98.19 81 GLY A C 1
ATOM 616 O O . GLY A 1 81 ? -11.764 7.121 8.156 1.00 98.19 81 GLY A O 1
ATOM 617 N N . ASN A 1 82 ? -9.816 7.158 7.063 1.00 97.50 82 ASN A N 1
ATOM 618 C CA . ASN A 1 82 ? -9.407 8.448 7.625 1.00 97.50 82 ASN A CA 1
ATOM 619 C C . ASN A 1 82 ? -10.212 9.647 7.117 1.00 97.50 82 ASN A C 1
ATOM 621 O O . ASN A 1 82 ? -10.286 10.658 7.814 1.00 97.50 82 ASN A O 1
ATOM 625 N N . VAL A 1 83 ? -10.759 9.557 5.903 1.00 96.75 83 VAL A N 1
ATOM 626 C CA . VAL A 1 83 ? -11.545 10.639 5.293 1.00 96.75 83 VAL A CA 1
ATOM 627 C C . VAL A 1 83 ? -13.002 10.496 5.710 1.00 96.75 83 VAL A C 1
ATOM 629 O O . VAL A 1 83 ? -13.601 11.411 6.262 1.00 96.75 83 VAL A O 1
ATOM 632 N N . THR A 1 84 ? -13.554 9.306 5.485 1.00 97.06 84 THR A N 1
ATOM 633 C CA . THR A 1 84 ? -14.986 9.030 5.668 1.00 97.06 84 THR A CA 1
ATOM 634 C C . THR A 1 84 ? -15.371 8.676 7.105 1.00 97.06 84 THR A C 1
ATOM 636 O O . THR A 1 84 ? -16.542 8.757 7.458 1.00 97.06 84 THR A O 1
ATOM 639 N N . GLY A 1 85 ? -14.423 8.220 7.931 1.00 96.75 85 GLY A N 1
ATOM 640 C CA . GLY A 1 85 ? -14.697 7.671 9.264 1.00 96.75 85 GLY A CA 1
ATOM 641 C C . GLY A 1 85 ? -15.416 6.314 9.263 1.00 96.75 85 GLY A C 1
ATOM 642 O O . GLY A 1 85 ? -15.675 5.768 10.333 1.00 96.75 85 GLY A O 1
ATOM 643 N N . LYS A 1 86 ? -15.734 5.767 8.083 1.00 97.62 86 LYS A N 1
ATOM 644 C CA . LYS A 1 86 ? -16.472 4.513 7.903 1.00 97.62 86 LYS A CA 1
ATOM 645 C C . LYS A 1 86 ? -15.644 3.306 8.340 1.00 97.62 86 LYS A C 1
ATOM 647 O O . LYS A 1 86 ? -14.417 3.325 8.235 1.00 97.62 86 LYS A O 1
ATOM 652 N N . GLU A 1 87 ? -16.332 2.261 8.791 1.00 97.94 87 GLU A N 1
ATOM 653 C CA . GLU A 1 87 ? -15.716 0.977 9.121 1.00 97.94 87 GLU A CA 1
ATOM 654 C C . GLU A 1 87 ? -15.424 0.144 7.859 1.00 97.94 87 GLU A C 1
ATOM 656 O O . GLU A 1 87 ? -16.248 0.058 6.948 1.00 97.94 87 GLU A O 1
ATOM 661 N N . PHE A 1 88 ? -14.267 -0.507 7.845 1.00 98.19 88 PHE A N 1
ATOM 662 C CA . PHE A 1 88 ? -13.741 -1.356 6.784 1.00 98.1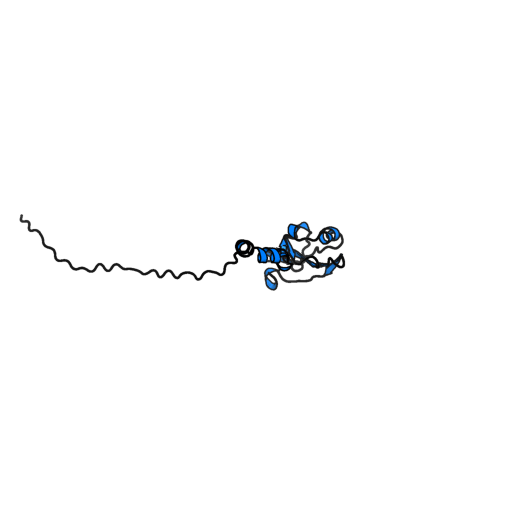9 88 PHE A CA 1
ATOM 663 C C . PH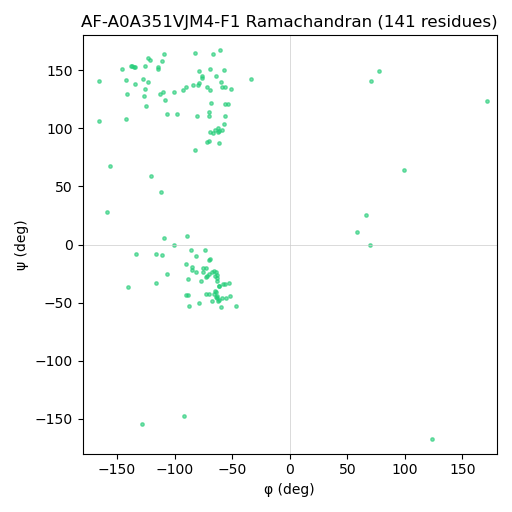E A 1 88 ? -13.129 -2.625 7.378 1.00 98.19 88 PHE A C 1
ATOM 665 O O . PHE A 1 88 ? -12.644 -2.666 8.511 1.00 98.19 88 PHE A O 1
ATOM 672 N N . LYS A 1 89 ? -13.124 -3.679 6.573 1.00 98.12 89 LYS A N 1
ATOM 673 C CA . LYS A 1 89 ? -12.507 -4.973 6.851 1.00 98.12 89 LYS A CA 1
ATOM 674 C C . LYS A 1 89 ? -11.277 -5.142 5.964 1.00 98.12 89 LYS A C 1
ATOM 676 O O . LYS A 1 89 ? -11.134 -4.499 4.929 1.00 98.12 89 LYS A O 1
ATOM 681 N N . LEU A 1 90 ? -10.423 -6.103 6.313 1.00 98.06 90 LEU A N 1
ATOM 682 C CA . LEU A 1 90 ? -9.292 -6.510 5.472 1.00 98.06 90 LEU A CA 1
ATOM 683 C C . LEU A 1 90 ? -9.716 -6.858 4.029 1.00 98.06 90 LEU A C 1
ATOM 685 O O . LEU A 1 90 ? -8.974 -6.624 3.076 1.00 98.06 90 LEU A O 1
ATOM 689 N N . GLY A 1 91 ? -10.922 -7.409 3.865 1.00 98.06 91 GLY A N 1
ATOM 690 C CA . GLY A 1 91 ? -11.508 -7.717 2.560 1.00 98.06 91 GLY A CA 1
ATOM 691 C C . GLY A 1 91 ? -11.627 -6.497 1.644 1.00 98.06 91 GLY A C 1
ATOM 692 O O . GLY A 1 91 ? -11.383 -6.635 0.449 1.00 98.06 91 GLY A O 1
ATOM 693 N N . ASP A 1 92 ? -11.889 -5.321 2.215 1.00 98.38 92 ASP A N 1
ATOM 694 C CA . ASP A 1 92 ? -12.161 -4.077 1.488 1.00 98.38 92 ASP A CA 1
ATOM 695 C C . ASP A 1 92 ? -10.886 -3.363 1.012 1.00 98.38 92 ASP A C 1
ATOM 697 O O . ASP A 1 92 ? -10.953 -2.397 0.252 1.00 98.38 92 ASP A O 1
ATOM 701 N N . VAL A 1 93 ? -9.711 -3.813 1.465 1.00 98.56 93 VAL A N 1
ATOM 702 C CA . VAL A 1 93 ? -8.428 -3.242 1.047 1.00 98.56 93 VAL A CA 1
ATOM 703 C C . VAL A 1 93 ? -8.174 -3.571 -0.423 1.00 98.56 93 VAL A C 1
ATOM 705 O O . VAL A 1 93 ? -8.077 -4.738 -0.807 1.00 98.56 93 VAL A O 1
ATOM 708 N N . GLU A 1 94 ? -8.007 -2.530 -1.237 1.00 98.44 94 GLU A N 1
ATOM 709 C CA . GLU A 1 94 ? -7.691 -2.652 -2.661 1.00 98.44 94 GLU A CA 1
ATOM 710 C C . GLU A 1 94 ? -6.181 -2.678 -2.904 1.00 98.44 94 GLU A C 1
ATOM 712 O O . GLU A 1 94 ? -5.673 -3.491 -3.685 1.00 98.44 94 GLU A O 1
ATOM 717 N N . TYR A 1 95 ? -5.456 -1.796 -2.212 1.00 98.62 95 TYR A N 1
ATOM 718 C CA . TYR A 1 95 ? -4.015 -1.644 -2.367 1.00 98.62 95 TYR A CA 1
ATOM 719 C C . TYR A 1 95 ? -3.307 -1.531 -1.028 1.00 98.62 95 TYR A C 1
ATOM 721 O O . TYR A 1 95 ? -3.835 -1.027 -0.035 1.00 98.62 95 TYR A O 1
ATOM 729 N N . VAL A 1 96 ? -2.050 -1.950 -1.048 1.00 98.38 96 VAL A N 1
ATOM 730 C CA . VAL A 1 96 ? -1.098 -1.766 0.032 1.00 98.38 96 VAL A CA 1
ATOM 731 C C . VAL A 1 96 ? -0.019 -0.805 -0.440 1.00 98.38 96 VAL A C 1
ATOM 733 O O . VAL A 1 96 ? 0.569 -0.993 -1.507 1.00 98.38 96 VAL A O 1
ATOM 736 N N . VAL A 1 97 ? 0.241 0.213 0.375 1.00 98.19 97 VAL A N 1
ATOM 737 C CA . VAL A 1 97 ? 1.291 1.205 0.145 1.00 98.19 97 VAL A CA 1
ATOM 738 C C . VAL A 1 97 ? 2.416 0.985 1.145 1.00 98.19 97 VAL A C 1
ATOM 740 O O . VAL A 1 97 ? 2.193 0.997 2.357 1.00 98.19 97 VAL A O 1
ATOM 743 N N . GLY A 1 98 ? 3.632 0.808 0.645 1.00 96.38 98 GLY A N 1
ATOM 744 C CA . GLY A 1 98 ? 4.832 0.566 1.431 1.00 96.38 98 GLY A CA 1
ATOM 745 C C . GLY A 1 98 ? 5.548 -0.725 1.046 1.00 96.38 98 GLY A C 1
ATOM 746 O O . GLY A 1 98 ? 5.297 -1.345 0.015 1.00 96.38 98 GLY A O 1
ATOM 747 N N . SER A 1 99 ? 6.489 -1.130 1.891 1.00 93.44 99 SER A N 1
ATOM 748 C CA . SER A 1 99 ? 7.420 -2.223 1.611 1.00 93.44 99 SER A CA 1
ATOM 749 C C . SER A 1 99 ? 7.430 -3.245 2.748 1.00 93.44 99 SER A C 1
ATOM 751 O O . SER A 1 99 ? 6.449 -3.391 3.475 1.00 93.44 99 SER A O 1
ATOM 753 N N . LYS A 1 100 ? 8.538 -3.977 2.914 1.00 94.12 100 LYS A N 1
ATOM 754 C CA . LYS A 1 100 ? 8.669 -4.966 3.984 1.00 94.12 100 LYS A CA 1
ATOM 755 C C . LYS A 1 100 ? 8.666 -4.361 5.385 1.00 94.12 100 LYS A C 1
ATOM 757 O O . LYS A 1 100 ? 8.380 -5.101 6.310 1.00 94.12 100 LYS A O 1
ATOM 762 N N . TRP A 1 101 ? 9.003 -3.077 5.556 1.00 95.44 101 TRP A N 1
ATOM 763 C CA . TRP A 1 101 ? 9.140 -2.446 6.879 1.00 95.44 101 TRP A CA 1
ATOM 764 C C . TRP A 1 101 ? 7.833 -1.865 7.405 1.00 95.44 101 TRP A C 1
ATOM 766 O O . TRP A 1 101 ? 7.518 -2.012 8.584 1.00 95.44 101 TRP A O 1
ATOM 776 N N . LYS A 1 102 ? 7.088 -1.177 6.535 1.00 97.19 102 LYS A N 1
ATOM 777 C CA . LYS A 1 102 ? 5.834 -0.517 6.891 1.00 97.19 102 LYS A CA 1
ATOM 778 C C . LYS A 1 102 ? 4.811 -0.642 5.775 1.00 97.19 102 LYS A C 1
ATOM 780 O O . LYS A 1 102 ? 5.181 -0.530 4.606 1.00 97.19 102 LYS A O 1
ATOM 785 N N . GLN A 1 103 ? 3.548 -0.835 6.148 1.00 98.50 103 GLN A N 1
ATOM 786 C CA . GLN A 1 103 ? 2.426 -0.935 5.214 1.00 98.50 103 GLN A CA 1
ATOM 787 C C . GLN A 1 103 ? 1.231 -0.098 5.655 1.00 98.50 103 GLN A C 1
ATOM 789 O O . GLN A 1 103 ? 0.871 -0.078 6.830 1.00 98.50 103 GLN A O 1
ATOM 794 N N . ARG A 1 104 ? 0.620 0.570 4.680 1.00 98.38 104 ARG A N 1
ATOM 795 C CA . ARG A 1 104 ? -0.631 1.325 4.780 1.00 98.38 104 ARG A CA 1
ATOM 796 C C . ARG A 1 104 ? -1.627 0.741 3.790 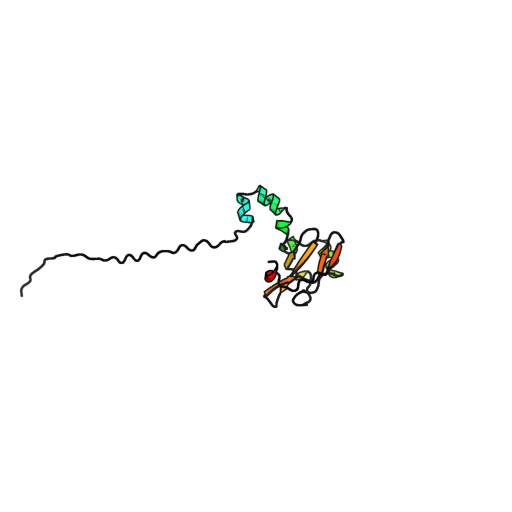1.00 98.38 104 ARG A C 1
ATOM 798 O O . ARG A 1 104 ? -1.222 0.108 2.816 1.00 98.38 104 ARG A O 1
ATOM 805 N N . PHE A 1 105 ? -2.910 0.983 4.015 1.00 98.62 105 PHE A N 1
ATOM 806 C CA . PHE A 1 105 ? -3.978 0.280 3.307 1.00 98.62 105 PHE A CA 1
ATOM 807 C C . PHE A 1 105 ? -4.925 1.285 2.679 1.00 98.62 105 PHE A C 1
ATOM 809 O O . PHE A 1 105 ? -5.394 2.194 3.368 1.00 98.62 105 PHE A O 1
ATOM 816 N N . LEU A 1 106 ? -5.162 1.121 1.380 1.00 98.62 106 LEU A N 1
ATOM 817 C CA . LEU A 1 106 ? -6.101 1.923 0.613 1.00 98.62 106 LEU A CA 1
ATOM 818 C C . LEU A 1 106 ? -7.401 1.149 0.420 1.00 98.62 106 LEU A C 1
ATOM 820 O O . LEU A 1 106 ? -7.386 -0.009 -0.003 1.00 98.62 106 LEU A O 1
ATOM 824 N N . VAL A 1 107 ? -8.508 1.823 0.701 1.00 98.62 107 VAL A N 1
ATOM 825 C CA . VAL A 1 107 ? -9.877 1.360 0.454 1.00 98.62 107 VAL A CA 1
ATOM 826 C C . VAL A 1 107 ? -10.597 2.379 -0.420 1.00 98.62 107 VAL A C 1
ATOM 828 O O . VAL A 1 107 ? -10.194 3.546 -0.484 1.00 98.62 107 VAL A O 1
ATOM 831 N N . LYS A 1 108 ? -11.681 1.957 -1.071 1.00 98.12 108 LYS A N 1
ATOM 832 C CA . LYS A 1 108 ? -12.536 2.850 -1.852 1.00 98.12 108 LYS A CA 1
ATOM 833 C C . LYS A 1 108 ? -13.046 4.012 -0.991 1.00 98.12 108 LYS A C 1
ATOM 835 O O . LYS A 1 108 ? -13.487 3.828 0.147 1.00 98.12 108 LYS A O 1
ATOM 840 N N . ASN A 1 109 ? -12.990 5.217 -1.543 1.00 97.12 109 ASN A N 1
ATOM 841 C CA . ASN A 1 109 ? -13.684 6.374 -1.000 1.00 97.12 109 ASN A CA 1
ATOM 842 C C . ASN A 1 109 ? -14.991 6.565 -1.775 1.00 97.12 109 ASN A C 1
ATOM 844 O O . ASN A 1 109 ? -14.972 6.870 -2.966 1.00 97.12 109 ASN A O 1
ATOM 848 N N . ASP A 1 110 ? -16.126 6.346 -1.115 1.00 94.88 110 ASP A N 1
ATOM 849 C CA . ASP A 1 110 ? -17.453 6.470 -1.724 1.00 94.88 110 ASP A CA 1
ATOM 850 C C . ASP A 1 110 ? -17.883 7.933 -1.925 1.00 94.88 110 ASP A C 1
ATOM 852 O O . ASP A 1 110 ? -18.706 8.202 -2.795 1.00 94.88 110 ASP A O 1
ATOM 856 N N . GLN A 1 111 ? -17.279 8.886 -1.208 1.00 93.94 111 GLN A N 1
ATOM 857 C CA . GLN A 1 111 ? -17.574 10.319 -1.342 1.00 93.94 111 GLN A CA 1
ATOM 858 C C . GLN A 1 111 ? -16.935 10.950 -2.588 1.00 93.94 111 GLN A C 1
ATOM 860 O O . GLN A 1 111 ? -17.479 11.894 -3.154 1.00 93.94 111 GLN A O 1
ATOM 865 N N . THR A 1 112 ? -15.775 10.446 -3.014 1.00 94.44 112 THR A N 1
ATOM 866 C CA . THR A 1 112 ? -14.979 11.000 -4.130 1.00 94.44 112 THR A CA 1
ATOM 867 C C . THR A 1 112 ? -14.861 10.041 -5.314 1.00 94.44 112 THR A C 1
ATOM 869 O O . THR A 1 112 ? -14.303 10.403 -6.347 1.00 94.44 112 THR A O 1
ATOM 872 N N . ASN A 1 113 ? -15.325 8.797 -5.156 1.00 94.06 113 ASN A N 1
ATOM 873 C CA . ASN A 1 113 ? -15.019 7.663 -6.032 1.00 94.06 113 ASN A CA 1
ATOM 874 C C . ASN A 1 113 ? -13.505 7.335 -6.144 1.00 94.06 113 ASN A C 1
ATOM 876 O O . ASN A 1 113 ? -13.109 6.514 -6.978 1.00 94.06 113 ASN A O 1
ATOM 880 N N . GLY A 1 114 ? -12.666 7.944 -5.299 1.00 96.06 114 GLY A N 1
ATOM 881 C CA . GLY A 1 114 ? -11.218 7.755 -5.219 1.00 96.06 114 GLY A CA 1
ATOM 882 C C . GLY A 1 114 ? -10.803 6.668 -4.226 1.00 96.06 114 GLY A C 1
ATOM 883 O O . GLY A 1 114 ? -11.514 5.678 -4.020 1.00 96.06 114 GLY A O 1
ATOM 884 N N . LEU A 1 115 ? -9.637 6.851 -3.604 1.00 98.00 115 LEU A N 1
ATOM 885 C CA . LEU A 1 115 ? -9.081 5.938 -2.601 1.00 98.00 115 LEU A CA 1
ATOM 886 C C . LEU A 1 115 ? -8.715 6.718 -1.339 1.00 98.00 115 LEU A C 1
ATOM 888 O O . LEU A 1 115 ? -8.167 7.811 -1.405 1.00 98.00 115 LEU A O 1
ATOM 892 N N . GLN A 1 116 ? -8.937 6.126 -0.174 1.00 98.12 116 GLN A N 1
ATOM 893 C CA . GLN A 1 116 ? -8.539 6.709 1.107 1.00 98.12 116 GLN A CA 1
ATOM 894 C C . GLN A 1 116 ? -7.681 5.735 1.904 1.00 98.12 116 GLN A C 1
ATOM 896 O O . GLN A 1 116 ? -7.818 4.517 1.784 1.00 98.12 116 GLN A O 1
ATOM 901 N N . PHE A 1 117 ? -6.830 6.280 2.769 1.00 98.44 117 PHE A N 1
ATOM 902 C CA . PHE A 1 117 ? -6.105 5.480 3.745 1.00 98.44 117 PHE A CA 1
ATOM 903 C C . PHE A 1 117 ? -6.967 5.110 4.946 1.00 98.44 117 PHE A C 1
ATOM 905 O O . PHE A 1 117 ? -7.808 5.893 5.391 1.00 98.44 117 PHE A O 1
ATOM 912 N N . LEU A 1 118 ? -6.673 3.952 5.529 1.00 98.62 118 LEU A N 1
ATOM 913 C CA . LEU A 1 118 ? -7.167 3.597 6.854 1.00 98.62 118 LEU A CA 1
ATOM 914 C C . LEU A 1 118 ? -6.318 4.207 7.986 1.00 98.62 118 LEU A C 1
ATOM 916 O O . LEU A 1 118 ? -5.183 4.647 7.785 1.00 98.62 118 LEU A O 1
ATOM 920 N N . ASN A 1 119 ? -6.876 4.196 9.196 1.00 98.25 119 ASN A N 1
ATOM 921 C CA . ASN A 1 119 ? -6.399 4.926 10.374 1.00 98.25 119 ASN A CA 1
ATOM 922 C C . ASN A 1 119 ? -5.133 4.400 11.058 1.00 98.25 119 ASN A C 1
ATOM 924 O O . ASN A 1 119 ? -4.641 5.028 12.001 1.00 98.25 119 ASN A O 1
ATOM 928 N N . LYS A 1 120 ? -4.591 3.265 10.615 1.00 98.44 120 LYS A N 1
ATOM 929 C CA . LYS A 1 120 ? -3.340 2.708 11.137 1.00 98.44 120 LYS A CA 1
ATOM 930 C C . LYS A 1 120 ? -2.460 2.169 10.018 1.00 98.44 120 LYS A C 1
ATOM 932 O O . LYS A 1 120 ? -2.935 1.738 8.968 1.00 98.44 120 LYS A O 1
ATOM 937 N N . GLN A 1 121 ? -1.163 2.157 10.286 1.00 98.44 121 GLN A N 1
ATOM 938 C CA . GLN A 1 121 ? -0.144 1.490 9.487 1.00 98.44 121 GLN A CA 1
ATOM 939 C C . GLN A 1 121 ? 0.479 0.348 10.291 1.00 98.44 121 GLN A C 1
ATOM 941 O O . GLN A 1 121 ? 0.547 0.402 11.518 1.00 98.44 121 GLN A O 1
ATOM 946 N N . TYR A 1 122 ? 0.953 -0.685 9.607 1.00 98.56 122 TYR A N 1
ATOM 947 C CA . TYR A 1 122 ? 1.681 -1.781 10.237 1.00 98.56 122 TYR A CA 1
ATOM 948 C C . TYR A 1 122 ? 3.179 -1.513 10.193 1.00 98.56 122 TYR A C 1
ATOM 950 O O . TYR A 1 122 ? 3.699 -1.182 9.128 1.00 98.56 122 TYR A O 1
ATOM 958 N N . ASN A 1 123 ? 3.877 -1.703 11.310 1.00 98.06 123 ASN A N 1
ATOM 959 C CA . ASN A 1 123 ? 5.333 -1.749 11.376 1.00 98.06 123 ASN A CA 1
ATOM 960 C C . ASN A 1 123 ? 5.768 -3.198 11.604 1.00 98.06 123 ASN A C 1
ATOM 962 O O . ASN A 1 123 ? 5.523 -3.768 12.665 1.00 98.06 123 ASN A O 1
ATOM 966 N N . SER A 1 124 ? 6.413 -3.805 10.612 1.00 96.81 124 SER A N 1
ATOM 967 C CA . SER A 1 124 ? 6.801 -5.216 10.672 1.00 96.81 124 SER A CA 1
ATOM 968 C C . SER A 1 124 ? 7.996 -5.482 11.583 1.00 96.81 124 SER A C 1
ATOM 970 O O . SER A 1 124 ? 8.115 -6.591 12.093 1.00 96.81 124 SER A O 1
ATOM 972 N N . MET A 1 125 ? 8.843 -4.474 11.820 1.00 95.56 125 MET A N 1
ATOM 973 C CA . MET A 1 125 ? 10.017 -4.599 12.686 1.00 95.56 125 MET A CA 1
ATOM 974 C C . MET A 1 125 ? 9.604 -4.734 14.150 1.00 95.56 125 MET A C 1
ATOM 976 O O . MET A 1 125 ? 10.151 -5.557 14.874 1.00 95.56 125 MET A O 1
ATOM 980 N N . SER A 1 126 ? 8.622 -3.939 14.586 1.00 96.75 126 SER A N 1
ATOM 981 C CA . SER A 1 126 ? 8.050 -4.035 15.937 1.00 96.75 126 SER A CA 1
ATOM 982 C C . SER A 1 126 ? 6.858 -4.990 16.011 1.00 96.75 126 SER A C 1
ATOM 984 O O . SER A 1 126 ? 6.444 -5.388 17.098 1.00 96.75 126 SER A O 1
ATOM 986 N N . GLY A 1 127 ? 6.275 -5.334 14.862 1.00 96.25 127 GLY A N 1
ATOM 987 C CA . GLY A 1 127 ? 5.047 -6.105 14.762 1.00 96.25 127 GLY A CA 1
ATOM 988 C C . GLY A 1 127 ? 3.819 -5.373 15.306 1.00 96.25 127 GLY A C 1
ATOM 989 O O . GLY A 1 127 ? 2.889 -6.043 15.759 1.00 96.25 127 GLY A O 1
ATOM 990 N N . LYS A 1 128 ? 3.824 -4.035 15.320 1.00 96.81 128 LYS A N 1
ATOM 991 C CA . LYS A 1 128 ? 2.778 -3.208 15.937 1.00 96.81 128 LYS A CA 1
ATOM 992 C C . LYS A 1 128 ? 2.017 -2.383 14.906 1.00 96.81 128 LYS A C 1
ATOM 994 O O . LYS A 1 128 ? 2.561 -1.995 13.870 1.00 96.81 128 LYS A O 1
ATOM 999 N N . TRP A 1 129 ? 0.770 -2.079 15.245 1.00 98.19 129 TRP A N 1
ATOM 1000 C CA . TRP A 1 129 ? -0.007 -1.041 14.586 1.00 98.19 129 TRP A CA 1
ATOM 1001 C C . TRP A 1 129 ? 0.400 0.334 15.118 1.00 98.19 129 TRP A C 1
ATOM 1003 O O . TRP A 1 129 ? 0.588 0.520 16.318 1.00 98.19 129 TRP A O 1
ATOM 1013 N N . GLU A 1 130 ? 0.539 1.298 14.219 1.00 98.00 130 GLU A N 1
ATOM 1014 C CA . GLU A 1 130 ? 0.848 2.694 14.522 1.00 98.00 130 GLU A CA 1
ATOM 1015 C C . GLU A 1 130 ? -0.252 3.569 13.916 1.00 98.00 130 GLU A C 1
ATOM 1017 O O . GLU A 1 130 ? -0.692 3.309 12.796 1.00 98.00 130 GLU A O 1
ATOM 1022 N N . ASN A 1 131 ? -0.688 4.616 14.617 1.00 98.00 131 ASN A N 1
ATOM 1023 C CA . ASN A 1 131 ? -1.694 5.536 14.084 1.00 98.00 131 ASN A CA 1
ATOM 1024 C C . ASN A 1 1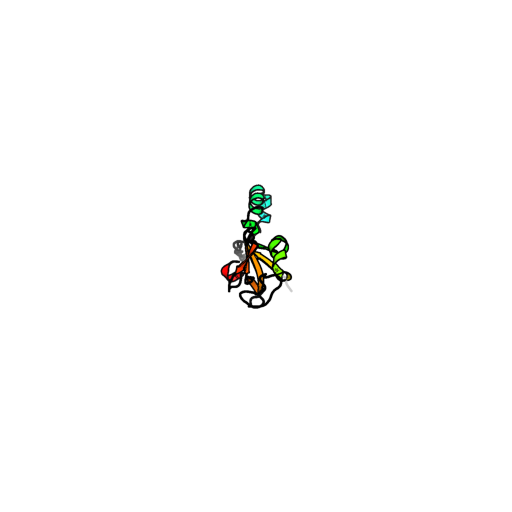31 ? -1.204 6.200 12.789 1.00 98.00 131 ASN A C 1
ATOM 1026 O O . ASN A 1 131 ? -0.045 6.604 12.675 1.00 98.00 131 ASN A O 1
ATOM 1030 N N . TYR A 1 132 ? -2.105 6.346 11.822 1.00 96.75 132 TYR A N 1
ATOM 1031 C CA . TYR A 1 132 ? -1.840 7.004 10.550 1.00 96.75 132 TYR A CA 1
ATOM 1032 C C . TYR A 1 132 ? -3.072 7.805 10.128 1.00 96.75 132 TYR A C 1
ATOM 1034 O O . TYR A 1 132 ? -4.083 7.221 9.765 1.00 96.75 132 TYR A O 1
ATOM 1042 N N . GLY A 1 133 ? -2.997 9.136 10.198 1.00 93.50 133 GLY A N 1
ATOM 1043 C CA . GLY A 1 133 ? -4.161 10.027 10.095 1.00 93.50 133 GLY A CA 1
ATOM 1044 C C . GLY A 1 133 ? -4.200 10.890 8.834 1.00 93.50 133 GLY A C 1
ATOM 1045 O O . GLY A 1 133 ? -4.426 12.093 8.936 1.00 93.50 133 GLY A O 1
ATOM 1046 N N . ASN A 1 134 ? -3.932 10.321 7.657 1.00 94.50 134 ASN A N 1
ATOM 1047 C CA . ASN A 1 134 ? -4.023 11.068 6.401 1.00 94.50 134 ASN A CA 1
ATOM 1048 C C . ASN A 1 134 ? -5.490 11.374 6.057 1.00 94.50 134 ASN A C 1
ATOM 1050 O O . ASN A 1 134 ? -6.231 10.464 5.706 1.00 94.50 134 ASN A O 1
ATOM 1054 N N . LYS A 1 135 ? -5.876 12.652 6.130 1.00 94.00 135 LYS A N 1
ATOM 1055 C CA . LYS A 1 135 ? -7.256 13.126 5.939 1.00 94.00 135 LYS A CA 1
ATOM 1056 C C . LYS A 1 135 ? -7.632 13.468 4.492 1.00 94.00 135 LYS A C 1
ATOM 1058 O O . LYS A 1 135 ? -8.707 14.016 4.277 1.00 94.00 135 LYS A O 1
ATOM 1063 N N . ASN A 1 136 ? -6.773 13.182 3.518 1.00 94.50 136 ASN A N 1
ATOM 1064 C CA . ASN A 1 136 ? -7.032 13.478 2.111 1.00 94.50 136 ASN A CA 1
ATOM 1065 C C . ASN A 1 136 ? -7.243 12.194 1.307 1.00 94.50 136 ASN A C 1
ATOM 1067 O O . ASN A 1 136 ? -6.769 11.116 1.677 1.00 94.50 136 ASN A O 1
ATOM 1071 N N . ASP A 1 137 ? -7.916 12.337 0.168 1.00 94.88 137 ASP A N 1
ATOM 1072 C CA . ASP A 1 137 ? -7.944 11.293 -0.849 1.00 94.88 137 ASP A CA 1
ATOM 1073 C C . ASP A 1 137 ? -6.533 11.061 -1.414 1.00 94.88 137 ASP A C 1
ATOM 1075 O O . ASP A 1 137 ? -5.735 11.992 -1.556 1.00 94.88 137 ASP A O 1
ATOM 1079 N N . TRP A 1 138 ? -6.224 9.810 -1.741 1.00 94.69 138 TRP A N 1
ATOM 1080 C CA . TRP A 1 138 ? -4.932 9.385 -2.269 1.00 94.69 138 TRP A CA 1
ATOM 1081 C C . TRP A 1 138 ? -4.543 10.171 -3.523 1.00 94.69 138 TRP A C 1
ATOM 1083 O O . TRP A 1 138 ? -3.420 10.673 -3.601 1.00 94.69 138 TRP A O 1
ATOM 1093 N N . GLY A 1 139 ? -5.478 10.330 -4.466 1.00 91.56 139 GLY A N 1
ATOM 1094 C CA . GLY A 1 139 ? -5.218 10.996 -5.746 1.00 91.56 139 GLY A CA 1
ATOM 1095 C C . GLY A 1 139 ? -4.965 12.503 -5.637 1.00 91.56 139 GLY A C 1
ATOM 1096 O O . GLY A 1 139 ? -4.510 13.112 -6.594 1.00 91.56 139 GLY A O 1
ATOM 1097 N N . THR A 1 140 ? -5.240 13.118 -4.484 1.00 90.31 140 THR A N 1
ATOM 1098 C CA . THR A 1 140 ? -5.048 14.565 -4.297 1.00 90.31 140 THR A CA 1
ATOM 1099 C C . THR A 1 140 ? -3.638 14.911 -3.827 1.00 90.31 140 THR A C 1
ATOM 1101 O O . THR A 1 140 ? -3.153 16.008 -4.089 1.00 90.31 140 THR A O 1
ATOM 1104 N N . ILE A 1 141 ? -2.984 14.013 -3.087 1.00 86.50 141 ILE A N 1
ATOM 1105 C CA . ILE A 1 141 ? -1.737 14.341 -2.374 1.00 86.50 141 ILE A CA 1
ATOM 1106 C C . ILE A 1 141 ? -0.618 13.311 -2.536 1.00 86.50 141 ILE A C 1
ATOM 1108 O O . ILE A 1 141 ? 0.483 13.536 -2.035 1.00 86.50 141 ILE A O 1
ATOM 1112 N N . CYS A 1 142 ? -0.885 12.156 -3.144 1.00 84.62 142 CYS A N 1
ATOM 1113 C CA . CYS A 1 142 ? 0.084 11.063 -3.209 1.00 84.62 142 CYS A CA 1
ATOM 1114 C C . CYS A 1 142 ? 0.108 10.315 -4.547 1.00 84.62 142 CYS A C 1
ATOM 1116 O O . CYS A 1 142 ? 1.178 9.839 -4.926 1.00 84.62 142 CYS A O 1
ATOM 1118 N N . GLY A 1 143 ? -1.055 10.141 -5.180 1.00 71.56 143 GLY A N 1
ATOM 1119 C CA . GLY A 1 143 ? -1.246 9.377 -6.417 1.00 71.56 143 GLY A CA 1
ATOM 1120 C C . GLY A 1 143 ? -1.110 10.183 -7.694 1.00 71.56 143 GLY A C 1
ATOM 1121 O O . GLY A 1 143 ? -1.204 11.426 -7.625 1.00 71.56 143 GLY A O 1
#

Sequence (143 aa):
MKKHVVVTVVAGALMLGMTVVASAAKAPQKEYTGSESCKKCHAEEYKTWKESYHSKMVRKKDDGILKGVVEKWAADGPTKGNVTGKEFKLGDVEYVVGSKWKQRFLVKNDQTNGLQFLNKQYNSMSGKWENYGNKNDWGTICG

Nearest PDB structures (foldseek):
  6rk4-assembly1_A  TM=4.139E-01  e=7.712E-01  Staphylococcus simulans
  1r77-assembly1_A  TM=4.039E-01  e=1.125E+00  Staphylococcus capitis
  4lxc-assembly1_A  TM=3.601E-01  e=9.918E-01  Staphylococcus simulans
  5nmy-assembly1_A  TM=4.151E-01  e=1.540E+00  Staphylococcus simulans
  4lxc-assembly5_C-2  TM=3.778E-01  e=3.076E+00  Staphylococcus simulans

Foldseek 3Di:
DDDDDDDDDDDDDPPPPPPPPPPPPPDDDPDDPDLVVVCVPPVPCSVVVCPDFVVLQKDFCVVHPDPLQVVCCVPDNFQAFLAPRHGDHSVQFGMWGGHQAKIWTWGQDPVVRAITTTQWMAGNVVSDTDGDRDNDGCVVPPD

Solvent-accessible surface area (backbone atoms only — not comparable to full-atom values): 8878 Å² total; per-residue (Å²): 143,84,89,86,78,90,84,88,86,90,84,89,77,86,76,76,82,76,77,77,77,78,76,76,73,73,76,81,72,90,73,87,76,59,77,74,67,48,35,84,83,38,48,68,61,43,51,58,43,64,71,35,61,77,64,44,30,67,28,47,31,93,86,49,63,54,68,70,53,66,75,43,34,86,79,72,42,58,36,33,33,39,63,79,64,45,82,53,54,82,84,55,40,54,30,25,41,39,54,87,55,38,39,35,41,29,26,78,27,86,92,75,74,49,34,24,35,30,37,27,26,41,30,58,85,82,69,41,76,41,85,32,81,55,65,55,50,37,68,80,78,76,96